Protein AF-A0A7C9CZN0-F1 (afdb_monomer_lite)

Radius of gyration: 27.14 Å; chains: 1; bounding box: 64×64×40 Å

InterPro domains:
  IPR001024 PLAT/LH2 domain [PS50095] (46-100)
  IPR010417 Embryo-specific ATS3 [PF06232] (41-99)
  IPR036392 PLAT/LH2 domain superfamily [SSF49723] (44-99)

Foldseek 3Di:
DVVVVVVVVVVVVVVVVVPPPPPPPDPDDDPPPCLVQDADPDDDDDDDKDKDFAALPDDQADPDFDKDWDDDPVRH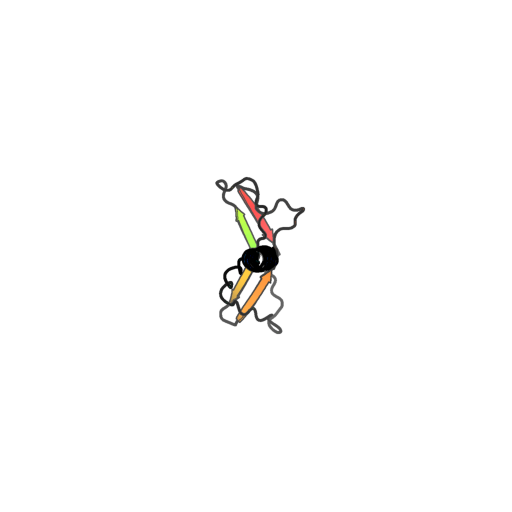IDIDRGPDDPPDRPRGRRDMDMDD

Sequence (100 aa):
MVKFVVFHLLFALVVLTFFQAHSLSSSEPLPLLSLRIKPNQTASSCSFRVRITTSCSSVAYTRDQISLSFGDAYGNQVYVPRLDDPSSRTFEACSTDTFD

Organism: Opuntia streptacantha (NCBI:txid393608)

Secondary s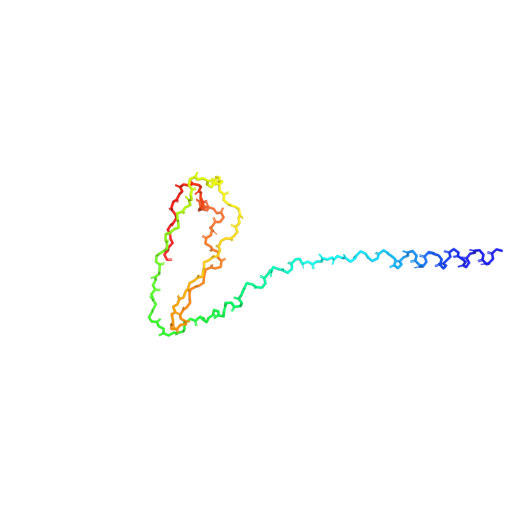tructure (DSSP, 8-state):
-HHHHHHHHHHHHHHHHHT-------------TT------SSS------EEEE--TTS-S---S---EEEE-TTS-EEEES----TTS-TT-TT-EEEE-

Structure (mmCIF, N/CA/C/O backbone):
data_AF-A0A7C9CZN0-F1
#
_entry.id   AF-A0A7C9CZN0-F1
#
loop_
_atom_site.group_PDB
_atom_site.id
_atom_site.type_symbol
_atom_site.label_atom_id
_atom_site.label_alt_id
_atom_site.label_comp_id
_atom_site.label_asym_id
_atom_site.label_entity_id
_atom_site.label_seq_id
_atom_site.pdbx_PDB_ins_code
_atom_site.Cartn_x
_atom_site.Cartn_y
_atom_site.Cartn_z
_atom_site.occupancy
_atom_site.B_iso_or_equiv
_atom_site.auth_seq_id
_atom_site.auth_comp_id
_atom_site.auth_asym_id
_atom_site.auth_atom_id
_atom_site.pdbx_PDB_model_num
ATOM 1 N N . MET A 1 1 ? 44.407 -53.947 22.665 1.00 62.16 1 MET A N 1
ATOM 2 C CA . MET A 1 1 ? 43.178 -53.832 21.847 1.00 62.16 1 MET A CA 1
ATOM 3 C C . MET A 1 1 ? 42.080 -53.006 22.515 1.00 62.16 1 MET A C 1
ATOM 5 O O . MET A 1 1 ? 41.661 -52.033 21.910 1.00 62.16 1 MET A O 1
ATOM 9 N N . VAL A 1 2 ? 41.675 -53.287 23.761 1.00 73.69 2 VAL A N 1
ATOM 10 C CA . VAL A 1 2 ? 40.562 -52.578 24.442 1.00 73.69 2 VAL A CA 1
ATOM 11 C C . VAL A 1 2 ? 40.727 -51.047 24.498 1.00 73.69 2 VAL A C 1
ATOM 13 O O . VAL A 1 2 ? 39.785 -50.321 24.214 1.00 73.69 2 VAL A O 1
ATOM 16 N N . LYS A 1 3 ? 41.936 -50.536 24.770 1.00 72.56 3 LYS A N 1
ATOM 17 C CA . LYS A 1 3 ? 42.197 -49.082 24.856 1.00 72.56 3 LYS A CA 1
ATOM 18 C C . LYS A 1 3 ? 41.979 -48.331 23.531 1.00 72.56 3 LYS A C 1
ATOM 20 O O . LYS A 1 3 ? 41.474 -47.217 23.549 1.00 72.56 3 LYS A O 1
ATOM 25 N N . PHE A 1 4 ? 42.308 -48.953 22.397 1.00 74.94 4 PHE A N 1
ATOM 26 C CA . PHE A 1 4 ? 42.087 -48.362 21.071 1.00 74.94 4 PHE A CA 1
ATOM 27 C C . PHE A 1 4 ? 40.599 -48.342 20.706 1.00 74.94 4 PHE A C 1
ATOM 29 O O . PHE A 1 4 ? 40.115 -47.353 20.170 1.00 74.94 4 PHE A O 1
ATOM 36 N N . VAL A 1 5 ? 39.853 -49.390 21.072 1.00 80.12 5 VAL A N 1
ATOM 37 C CA . VAL A 1 5 ? 38.396 -49.453 20.858 1.00 80.12 5 VAL A CA 1
ATOM 38 C C . VAL A 1 5 ? 37.676 -48.382 21.681 1.00 80.12 5 VAL A C 1
ATOM 40 O O . VAL A 1 5 ? 36.820 -47.678 21.154 1.00 80.12 5 VAL A O 1
ATOM 43 N N . VAL A 1 6 ? 38.072 -48.198 22.944 1.00 85.12 6 VAL A N 1
ATOM 44 C CA . VAL A 1 6 ? 37.518 -47.143 23.809 1.00 85.12 6 VAL A CA 1
ATOM 45 C C . VAL A 1 6 ? 37.821 -45.752 23.247 1.00 85.12 6 VAL A C 1
ATOM 47 O O . VAL A 1 6 ? 36.935 -44.904 23.217 1.00 85.12 6 VAL A O 1
ATOM 50 N N . PHE A 1 7 ? 39.035 -45.521 22.739 1.00 83.94 7 PHE A N 1
ATOM 51 C CA . PHE A 1 7 ? 39.397 -44.242 22.126 1.00 83.94 7 PHE A CA 1
ATOM 52 C C . PHE A 1 7 ? 38.554 -43.927 20.881 1.00 83.94 7 PHE A C 1
ATOM 54 O O . PHE A 1 7 ? 38.029 -42.822 20.762 1.00 83.94 7 PHE A O 1
ATOM 61 N N . HIS A 1 8 ? 38.355 -44.900 19.986 1.00 81.19 8 HIS A N 1
ATOM 62 C CA . HIS A 1 8 ? 37.518 -44.705 18.799 1.00 81.19 8 HIS A CA 1
ATOM 63 C C . HIS A 1 8 ? 36.037 -44.491 19.142 1.00 81.19 8 HIS A C 1
ATOM 65 O O . HIS A 1 8 ? 35.386 -43.667 18.500 1.00 81.19 8 HIS A O 1
ATOM 71 N N . LEU A 1 9 ? 35.517 -45.164 20.176 1.00 83.88 9 LEU A N 1
ATOM 72 C CA . LEU A 1 9 ? 34.151 -44.945 20.667 1.00 83.88 9 LEU A CA 1
ATOM 73 C C . LEU A 1 9 ? 33.964 -43.531 21.232 1.00 83.88 9 LEU A C 1
ATOM 75 O O . LEU A 1 9 ? 32.977 -42.870 20.913 1.00 83.88 9 LEU A O 1
ATOM 79 N N . LEU A 1 10 ? 34.923 -43.042 22.023 1.00 83.75 10 LEU A N 1
ATOM 80 C CA . LEU A 1 10 ? 34.882 -41.682 22.566 1.00 83.75 10 LEU A CA 1
ATOM 81 C C . LEU A 1 10 ? 34.998 -40.626 21.460 1.00 83.75 10 LEU A C 1
ATOM 83 O O . LEU A 1 10 ? 34.267 -39.639 21.478 1.00 83.75 10 LEU A O 1
ATOM 87 N N . PHE A 1 11 ? 35.860 -40.850 20.467 1.00 83.19 11 PHE A N 1
ATOM 88 C CA . PHE A 1 11 ? 36.006 -39.944 19.329 1.00 83.19 11 PHE A CA 1
ATOM 89 C C . PHE A 1 11 ? 34.725 -39.863 18.483 1.00 83.19 11 PHE A C 1
ATOM 91 O O . PHE A 1 11 ? 34.293 -38.769 18.125 1.00 83.19 11 PHE A O 1
ATOM 98 N N . ALA A 1 12 ? 34.065 -40.998 18.224 1.00 81.88 12 ALA A N 1
ATOM 99 C CA . ALA A 1 12 ? 32.793 -41.028 17.503 1.00 81.88 12 ALA A CA 1
ATOM 100 C C . ALA A 1 12 ? 31.671 -40.288 18.255 1.00 81.88 12 ALA A C 1
ATOM 102 O O . ALA A 1 12 ? 30.897 -39.559 17.634 1.00 81.88 12 ALA A O 1
ATOM 103 N N . LEU A 1 13 ? 31.613 -40.417 19.588 1.00 78.56 13 LEU A N 1
ATOM 104 C CA . LEU A 1 13 ? 30.642 -39.699 20.419 1.00 78.56 13 LEU A CA 1
ATOM 105 C C . LEU A 1 13 ? 30.829 -38.177 20.321 1.00 78.56 13 LEU A C 1
ATOM 107 O O . LEU A 1 13 ? 29.853 -37.446 20.180 1.00 78.56 13 LEU A O 1
ATOM 111 N N . VAL A 1 14 ? 32.078 -37.704 20.339 1.00 79.81 14 VAL A N 1
ATOM 112 C CA . VAL A 1 14 ? 32.399 -36.276 20.196 1.00 79.81 14 VAL A CA 1
ATOM 113 C C . VAL A 1 14 ? 31.971 -35.759 18.822 1.00 79.81 14 VAL A C 1
ATOM 115 O O . VAL A 1 14 ? 31.290 -34.739 18.740 1.00 79.81 14 VAL A O 1
ATOM 118 N N . VAL A 1 15 ? 32.283 -36.484 17.745 1.00 77.94 15 VAL A N 1
ATOM 119 C CA . VAL A 1 15 ? 31.905 -36.091 16.377 1.00 77.94 15 VAL A CA 1
ATOM 120 C C . VAL A 1 15 ? 30.382 -35.976 16.215 1.00 77.94 15 VAL A C 1
ATOM 122 O O . VAL A 1 15 ? 29.913 -35.030 15.587 1.00 77.94 15 VAL A O 1
ATOM 125 N N . LEU A 1 16 ? 29.597 -36.862 16.839 1.00 69.00 16 LEU A N 1
ATOM 126 C CA . LEU A 1 16 ? 28.128 -36.805 16.798 1.00 69.00 16 LEU A CA 1
ATOM 127 C C . LEU A 1 16 ? 27.542 -35.552 17.472 1.00 69.00 16 LEU A C 1
ATOM 129 O O . LEU A 1 16 ? 26.491 -35.081 17.046 1.00 69.00 16 LEU A O 1
ATOM 133 N N . THR A 1 17 ? 28.217 -34.971 18.471 1.00 67.88 17 THR A N 1
ATOM 134 C CA . THR A 1 17 ? 27.750 -33.723 19.111 1.00 67.88 17 THR A CA 1
ATOM 135 C C . THR A 1 17 ? 27.951 -32.477 18.243 1.00 67.88 17 THR A C 1
ATOM 137 O O . THR A 1 17 ? 27.215 -31.508 18.397 1.00 67.88 17 THR A O 1
ATOM 140 N N . PHE A 1 18 ? 28.882 -32.505 17.282 1.00 61.88 18 PHE A N 1
ATOM 141 C CA . PHE A 1 18 ? 29.130 -31.381 16.368 1.00 61.88 18 PHE A CA 1
ATOM 142 C C . PHE A 1 18 ? 28.158 -31.320 15.179 1.00 61.88 18 PHE A C 1
ATOM 144 O O . PHE A 1 18 ? 28.070 -30.287 14.520 1.00 61.88 18 PHE A O 1
ATOM 151 N N . PHE A 1 19 ? 27.385 -32.380 14.919 1.00 59.75 19 PHE A N 1
ATOM 152 C CA . PHE A 1 19 ? 26.367 -32.411 13.859 1.00 59.75 19 PHE A CA 1
ATOM 153 C C . PHE A 1 19 ? 25.004 -31.841 14.291 1.00 59.75 19 PHE A C 1
ATOM 155 O O . PHE A 1 19 ? 23.979 -32.152 13.683 1.00 59.75 19 PHE A O 1
ATOM 162 N N . GLN A 1 20 ? 24.952 -30.972 15.306 1.00 60.81 20 GLN A N 1
ATOM 163 C CA . GLN A 1 20 ? 23.783 -30.115 15.496 1.00 60.81 20 GLN A CA 1
ATOM 164 C C . GLN A 1 20 ? 23.791 -29.013 14.433 1.00 60.81 20 GLN A C 1
ATOM 166 O O . GLN A 1 20 ? 24.312 -27.917 14.624 1.00 60.81 20 GLN A O 1
ATOM 171 N N . ALA A 1 21 ? 23.180 -29.312 13.286 1.00 57.28 21 ALA A N 1
ATOM 172 C CA . ALA A 1 21 ? 22.717 -28.286 12.370 1.00 57.28 21 ALA A CA 1
ATOM 173 C C . ALA A 1 21 ? 21.627 -27.484 13.092 1.00 57.28 21 ALA A C 1
ATOM 175 O O . ALA A 1 21 ? 20.457 -27.869 13.101 1.00 57.28 21 ALA A O 1
ATOM 176 N N . HIS A 1 22 ? 22.010 -26.381 13.736 1.00 56.09 22 HIS A N 1
ATOM 177 C CA . HIS A 1 22 ? 21.050 -25.372 14.153 1.00 56.09 22 HIS A CA 1
ATOM 178 C C . HIS A 1 22 ? 20.372 -24.857 12.887 1.00 56.09 22 HIS A C 1
ATOM 180 O O . HIS A 1 22 ? 20.926 -24.051 12.142 1.00 56.09 22 HIS A O 1
ATOM 186 N N . SER A 1 23 ? 19.172 -25.358 12.614 1.00 50.03 23 SER A N 1
ATOM 187 C CA . SER A 1 23 ? 18.278 -24.713 11.672 1.00 50.03 23 SER A CA 1
ATOM 188 C C . SER A 1 23 ? 17.941 -23.371 12.315 1.00 50.03 23 SER A C 1
ATOM 190 O O . SER A 1 23 ? 17.147 -23.328 13.255 1.00 50.03 23 SER A O 1
ATOM 192 N N . LEU A 1 24 ? 18.560 -22.278 11.854 1.00 46.62 24 LEU A N 1
ATOM 193 C CA . LEU A 1 24 ? 18.008 -20.939 12.055 1.00 46.62 24 LEU A CA 1
ATOM 194 C C . LEU A 1 24 ? 16.698 -20.888 11.261 1.00 46.62 24 LEU A C 1
ATOM 196 O O . LEU A 1 24 ? 16.627 -20.372 10.150 1.00 46.62 24 LEU A O 1
ATOM 200 N N . SER A 1 25 ? 15.673 -21.539 11.806 1.00 53.47 25 SER A N 1
ATOM 201 C CA . SER A 1 25 ? 14.310 -21.376 11.352 1.00 53.47 25 SER A CA 1
ATOM 202 C C . SER A 1 25 ? 13.861 -19.993 11.769 1.00 53.47 25 SER A C 1
ATOM 204 O O . SER A 1 25 ? 13.977 -19.614 12.931 1.00 53.47 25 SER A O 1
ATOM 206 N N . SER A 1 26 ? 13.277 -19.307 10.796 1.00 47.78 26 SER A N 1
ATOM 207 C CA . SER A 1 26 ? 12.567 -18.051 10.941 1.00 47.78 26 SER A CA 1
ATOM 208 C C . SER A 1 26 ? 13.480 -16.835 11.062 1.00 47.78 26 SER A C 1
ATOM 210 O O . SER A 1 26 ? 13.820 -16.366 12.143 1.00 47.78 26 SER A O 1
ATOM 212 N N . SER A 1 27 ? 13.775 -16.244 9.904 1.00 50.22 27 SER A N 1
ATOM 213 C CA . SER A 1 27 ? 13.727 -14.792 9.780 1.00 50.22 27 SER A CA 1
ATOM 214 C C . SER A 1 27 ? 12.421 -14.314 10.421 1.00 50.22 27 SER A C 1
ATOM 216 O O . SER A 1 27 ? 11.354 -14.448 9.824 1.00 50.22 27 SER A O 1
ATOM 218 N N . GLU A 1 28 ? 12.482 -13.854 11.667 1.00 53.69 28 GLU A N 1
ATOM 219 C CA . GLU A 1 28 ? 11.404 -13.090 12.278 1.00 53.69 28 GLU A CA 1
ATOM 220 C C . GLU A 1 28 ? 11.171 -11.881 11.360 1.00 53.69 28 GLU A C 1
ATOM 222 O O . GLU A 1 28 ? 12.096 -11.081 11.172 1.00 53.69 28 GLU A O 1
ATOM 227 N N . PRO A 1 29 ? 10.015 -11.776 10.678 1.00 54.97 29 PRO A N 1
ATOM 228 C CA . PRO A 1 29 ? 9.715 -10.567 9.938 1.00 54.97 29 PRO A CA 1
ATOM 229 C C . PRO A 1 29 ? 9.713 -9.438 10.963 1.00 54.97 29 PRO A C 1
ATOM 231 O O . PRO A 1 29 ? 9.024 -9.539 11.979 1.00 54.97 29 PRO A O 1
ATOM 234 N N . LEU A 1 30 ? 10.536 -8.415 10.709 1.00 54.56 30 LEU A N 1
ATOM 235 C CA . LEU A 1 30 ? 10.640 -7.186 11.494 1.00 54.56 30 LEU A CA 1
ATOM 236 C C . LEU A 1 30 ? 9.260 -6.857 12.089 1.00 54.56 30 LEU A C 1
ATOM 238 O O . LEU A 1 30 ? 8.325 -6.718 11.294 1.00 54.56 30 LEU A O 1
ATOM 242 N N . PRO A 1 31 ? 9.089 -6.790 13.426 1.00 49.69 31 PRO A N 1
ATOM 243 C CA . PRO A 1 31 ? 7.784 -6.568 14.024 1.00 49.69 31 PRO A CA 1
ATOM 244 C C . PRO A 1 31 ? 7.282 -5.230 13.506 1.00 49.69 31 PRO A C 1
ATOM 246 O O . PRO A 1 31 ? 7.778 -4.168 13.884 1.00 49.69 31 PRO A O 1
ATOM 249 N N . LEU A 1 32 ? 6.354 -5.321 12.556 1.00 50.25 32 LEU A N 1
ATOM 250 C CA . LEU A 1 32 ? 5.697 -4.217 11.887 1.00 50.25 32 LEU A CA 1
ATOM 251 C C . LEU A 1 32 ? 5.111 -3.374 13.014 1.00 50.25 32 LEU A C 1
ATOM 253 O O . LEU A 1 32 ? 4.166 -3.811 13.669 1.00 50.25 32 LEU A O 1
ATOM 257 N N . LEU A 1 33 ? 5.806 -2.272 13.315 1.00 49.72 33 LEU A N 1
ATOM 258 C CA . LEU A 1 33 ? 5.610 -1.338 14.420 1.00 49.72 33 LEU A CA 1
ATOM 259 C C . LEU A 1 33 ? 4.202 -1.479 14.992 1.00 49.72 33 LEU A C 1
ATOM 261 O O . LEU A 1 33 ? 3.285 -0.999 14.342 1.00 49.72 33 LEU A O 1
ATOM 265 N N . SER A 1 34 ? 4.037 -2.212 16.103 1.00 53.12 34 SER A N 1
ATOM 266 C CA . SER A 1 34 ? 2.766 -2.783 16.584 1.00 53.12 34 SER A CA 1
ATOM 267 C C . SER A 1 34 ? 1.549 -1.899 16.283 1.00 53.12 34 SER A C 1
ATOM 269 O O . SER A 1 34 ? 1.134 -1.090 17.121 1.00 53.12 34 SER A O 1
ATOM 271 N N . LEU A 1 35 ? 0.995 -2.024 15.075 1.00 55.69 35 LEU A N 1
ATOM 272 C CA . LEU A 1 35 ? -0.127 -1.215 14.640 1.00 55.69 35 LEU A CA 1
ATOM 273 C C . LEU A 1 35 ? -1.306 -1.844 15.354 1.00 55.69 35 LEU A C 1
ATOM 275 O O . LEU A 1 35 ? -1.783 -2.916 14.985 1.00 55.69 35 LEU A O 1
ATOM 279 N N . ARG A 1 36 ? -1.682 -1.260 16.492 1.00 59.19 36 A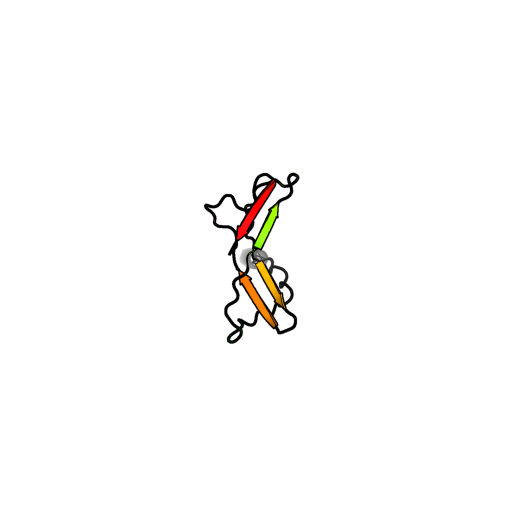RG A N 1
ATOM 280 C CA . ARG A 1 36 ? -2.735 -1.800 17.344 1.00 59.19 36 ARG A CA 1
ATOM 281 C C . ARG A 1 36 ? -4.070 -1.490 16.672 1.00 59.19 36 ARG A C 1
ATOM 283 O O . ARG A 1 36 ? -4.748 -0.532 17.044 1.00 59.19 36 ARG A O 1
ATOM 290 N N . ILE A 1 37 ? -4.403 -2.298 15.666 1.00 56.62 37 ILE A N 1
ATOM 291 C CA . ILE A 1 37 ? -5.647 -2.236 14.903 1.00 56.62 37 ILE A CA 1
ATOM 292 C C . ILE A 1 37 ? -6.788 -2.534 15.861 1.00 56.62 37 ILE A C 1
ATOM 294 O O . ILE A 1 37 ? -7.002 -3.670 16.277 1.00 56.62 37 ILE A O 1
ATOM 298 N N . LYS A 1 38 ? -7.489 -1.479 16.273 1.00 61.25 38 LYS A N 1
ATOM 299 C CA . LYS A 1 38 ? -8.748 -1.603 16.994 1.00 61.25 38 LYS A CA 1
ATOM 300 C C . LYS A 1 38 ? -9.834 -1.712 15.927 1.00 61.25 38 LYS A C 1
ATOM 302 O O . LYS A 1 38 ? -10.061 -0.718 15.239 1.00 61.25 38 LYS A O 1
ATOM 307 N N . PRO A 1 39 ? -10.487 -2.874 15.751 1.00 58.12 39 PRO A N 1
ATOM 308 C CA . PRO A 1 39 ? -11.664 -2.937 14.899 1.00 58.12 39 PRO A CA 1
ATOM 309 C C . PRO A 1 39 ? -12.698 -1.981 15.494 1.00 58.12 39 PRO A C 1
ATOM 311 O O . PRO A 1 39 ? -13.097 -2.121 16.653 1.00 58.12 39 PRO A O 1
ATOM 314 N N . ASN A 1 40 ? -13.047 -0.944 14.739 1.00 56.78 40 ASN A N 1
ATOM 315 C CA . ASN A 1 40 ? -14.012 0.044 15.184 1.00 56.78 40 ASN A CA 1
ATOM 316 C C . ASN A 1 40 ? -15.385 -0.631 15.307 1.00 56.78 40 ASN A C 1
ATOM 318 O O . ASN A 1 40 ? -15.900 -1.158 14.325 1.00 56.78 40 ASN A O 1
ATOM 322 N N . GLN A 1 41 ? -15.954 -0.645 16.512 1.00 54.31 41 GLN A N 1
ATOM 323 C CA . GLN A 1 41 ? -17.229 -1.309 16.797 1.00 54.31 41 GLN A CA 1
ATOM 324 C C . GLN A 1 41 ? -18.441 -0.364 16.722 1.00 54.31 41 GLN A C 1
ATOM 326 O O . GLN A 1 41 ? -19.554 -0.836 16.928 1.00 54.31 41 GLN A O 1
ATOM 331 N N . THR A 1 42 ? -18.283 0.941 16.441 1.00 53.97 42 THR A N 1
ATOM 332 C CA . THR A 1 42 ? -19.398 1.880 16.712 1.00 53.97 42 THR A CA 1
ATOM 333 C C . THR A 1 42 ? -19.535 3.149 15.861 1.00 53.97 42 THR A C 1
ATOM 335 O O . THR A 1 42 ? -20.536 3.840 16.035 1.00 53.97 42 THR A O 1
ATOM 338 N N . ALA A 1 43 ? -18.630 3.492 14.938 1.00 55.06 43 ALA A N 1
ATOM 339 C CA . ALA A 1 43 ? -18.902 4.600 14.008 1.00 55.06 43 ALA A CA 1
ATOM 340 C C . ALA A 1 43 ? -19.597 4.066 12.747 1.00 55.06 43 ALA A C 1
ATOM 342 O O . ALA A 1 43 ? -19.244 2.993 12.267 1.00 55.06 43 ALA A O 1
ATOM 343 N N . SER A 1 44 ? -20.587 4.802 12.237 1.00 59.31 44 SER A N 1
ATOM 344 C CA . SER A 1 44 ? -21.251 4.598 10.940 1.00 59.31 44 SER A CA 1
ATOM 345 C C . SER A 1 44 ? -20.359 3.894 9.908 1.00 59.31 44 SER A C 1
ATOM 347 O O . SER A 1 44 ? -19.220 4.313 9.707 1.00 59.31 44 SER A O 1
ATOM 349 N N . SER A 1 45 ? -20.872 2.854 9.245 1.00 68.19 45 SER A N 1
ATOM 350 C CA . SER A 1 45 ? -20.141 2.076 8.238 1.00 68.19 45 SER A CA 1
ATOM 351 C C . SER A 1 45 ? -19.814 2.932 7.008 1.00 68.19 45 SER A C 1
ATOM 353 O O . SER A 1 45 ? -20.556 2.943 6.026 1.00 68.19 45 SER A O 1
ATOM 355 N N . CYS A 1 46 ? -18.727 3.691 7.067 1.00 76.19 46 CYS A N 1
ATOM 356 C CA . CYS A 1 46 ? -18.186 4.390 5.913 1.00 76.19 46 CYS A CA 1
ATOM 357 C C . CYS A 1 46 ? -17.428 3.380 5.047 1.00 76.19 46 CYS A C 1
ATOM 359 O O . CYS A 1 46 ? -16.550 2.678 5.550 1.00 76.19 46 CYS A O 1
ATOM 361 N N . SER A 1 47 ? -17.759 3.309 3.758 1.00 81.12 47 SER A N 1
ATOM 362 C CA . SER A 1 47 ? -16.929 2.628 2.764 1.00 81.12 47 SER A CA 1
ATOM 363 C C . SER A 1 47 ? -15.842 3.573 2.255 1.00 81.12 47 SER A C 1
ATOM 365 O O . SER A 1 47 ? -16.018 4.796 2.236 1.00 81.12 47 SER A O 1
ATOM 367 N N . PHE A 1 48 ? -14.705 3.011 1.853 1.00 86.69 48 PHE A N 1
ATOM 368 C CA . PHE A 1 48 ? -13.563 3.774 1.365 1.00 86.69 48 PHE A CA 1
ATOM 369 C C . PHE A 1 48 ? -13.198 3.304 -0.029 1.00 86.69 48 PHE A C 1
ATOM 371 O O . PHE A 1 48 ? -12.821 2.156 -0.214 1.00 86.69 48 PHE A O 1
ATOM 378 N N . ARG A 1 49 ? -13.203 4.231 -0.988 1.00 92.12 49 ARG A N 1
ATOM 379 C CA . ARG A 1 49 ? -12.655 3.964 -2.313 1.00 92.12 49 ARG A CA 1
ATOM 380 C C . ARG A 1 49 ? -11.173 4.310 -2.359 1.00 92.12 49 ARG A C 1
ATOM 382 O O . ARG A 1 49 ? -10.799 5.463 -2.143 1.00 92.12 49 ARG A O 1
ATOM 389 N N . VAL A 1 50 ? -10.340 3.338 -2.704 1.00 93.06 50 VAL A N 1
ATOM 390 C CA . VAL A 1 50 ? -8.881 3.479 -2.772 1.00 93.06 50 VAL A CA 1
ATOM 391 C C . VAL A 1 50 ? -8.433 3.329 -4.219 1.00 93.06 50 VAL A C 1
ATOM 393 O O . VAL A 1 50 ? -8.783 2.352 -4.872 1.00 93.06 50 VAL A O 1
ATOM 396 N N . ARG A 1 51 ? -7.653 4.290 -4.728 1.00 96.00 51 ARG A N 1
ATOM 397 C CA . ARG A 1 51 ? -7.008 4.217 -6.049 1.00 96.00 51 ARG A CA 1
ATOM 398 C C . ARG A 1 51 ? -5.501 4.121 -5.875 1.00 96.00 51 ARG A C 1
ATOM 400 O O . ARG A 1 51 ? -4.905 5.010 -5.270 1.00 96.00 51 ARG A O 1
ATOM 407 N N . ILE A 1 52 ? -4.901 3.074 -6.426 1.00 95.00 52 ILE A N 1
ATOM 408 C CA . ILE A 1 52 ? -3.458 2.830 -6.382 1.00 95.00 52 ILE A CA 1
ATOM 409 C C . ILE A 1 52 ? -2.927 2.927 -7.809 1.00 95.00 52 ILE A C 1
ATOM 411 O O . ILE A 1 52 ? -3.368 2.182 -8.677 1.00 95.00 52 ILE A O 1
ATOM 415 N N . THR A 1 53 ? -2.002 3.855 -8.058 1.00 97.25 53 THR A N 1
ATOM 416 C CA . THR A 1 53 ? -1.334 4.003 -9.359 1.00 97.25 53 THR A CA 1
ATOM 417 C C . THR A 1 53 ? 0.076 3.443 -9.275 1.00 97.25 53 THR A C 1
ATOM 419 O O . THR A 1 53 ? 0.896 3.923 -8.490 1.00 97.25 53 THR A O 1
ATOM 422 N N . THR A 1 54 ? 0.37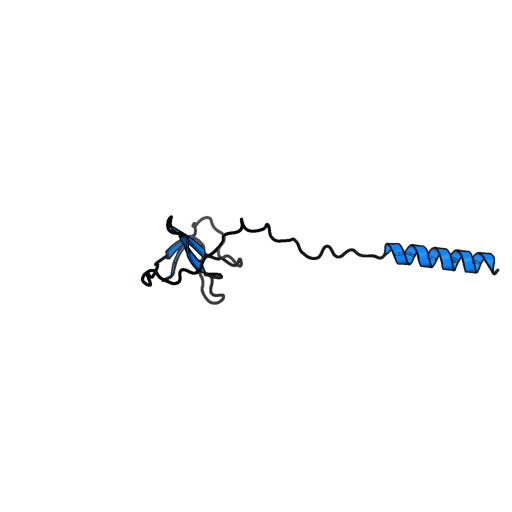1 2.460 -10.117 1.00 96.50 54 THR A N 1
ATOM 423 C CA . THR A 1 54 ? 1.705 1.867 -10.225 1.00 96.50 54 THR A CA 1
ATOM 424 C C . THR A 1 54 ? 2.518 2.634 -11.265 1.00 96.50 54 THR A C 1
ATOM 426 O O . THR A 1 54 ? 2.045 2.895 -12.370 1.00 96.50 54 THR A O 1
ATOM 429 N N . SER A 1 55 ? 3.761 2.999 -10.935 1.00 97.44 55 SER A N 1
ATOM 430 C CA . SER A 1 55 ? 4.647 3.714 -11.865 1.00 97.44 55 SER A CA 1
ATOM 431 C C . SER A 1 55 ? 4.862 2.942 -13.174 1.00 97.44 55 SER A C 1
ATOM 433 O O . SER A 1 55 ? 4.963 1.715 -13.182 1.00 97.44 55 SER A O 1
ATOM 435 N N . CYS A 1 56 ? 5.028 3.662 -14.285 1.00 97.06 56 CYS A N 1
ATOM 436 C CA . CYS A 1 56 ? 5.418 3.077 -15.572 1.00 97.06 56 CYS A CA 1
ATOM 437 C C . CYS A 1 56 ? 6.890 2.614 -15.591 1.00 97.06 56 CYS A C 1
ATOM 439 O O . CYS A 1 56 ? 7.294 1.895 -16.497 1.00 97.06 56 CYS A O 1
ATOM 441 N N . SER A 1 57 ? 7.689 3.010 -14.591 1.00 97.50 57 SER A N 1
ATOM 442 C CA . SER A 1 57 ? 9.059 2.519 -14.385 1.00 97.50 57 SER A CA 1
ATOM 443 C C . SER A 1 57 ? 9.133 1.227 -13.562 1.00 97.50 57 SER A C 1
ATOM 445 O O . SER A 1 57 ? 10.232 0.730 -13.319 1.00 97.50 57 SER A O 1
ATOM 447 N N . SER A 1 58 ? 8.000 0.724 -13.065 1.00 95.69 58 SER A N 1
ATOM 448 C CA . SER A 1 58 ? 7.940 -0.529 -12.311 1.00 95.69 58 SER A CA 1
ATOM 449 C C . SER A 1 58 ? 8.156 -1.742 -13.219 1.00 95.69 58 SER A C 1
ATOM 451 O O . SER A 1 58 ? 8.003 -1.674 -14.439 1.00 95.69 58 SER A O 1
ATOM 453 N N . VAL A 1 59 ? 8.485 -2.882 -12.610 1.00 94.31 59 VAL A N 1
ATOM 454 C CA . VAL A 1 59 ? 8.446 -4.182 -13.297 1.00 94.31 59 VAL A CA 1
ATOM 455 C C . VAL A 1 59 ? 7.019 -4.520 -13.741 1.00 94.31 59 VAL A C 1
ATOM 457 O O . VAL A 1 59 ? 6.061 -3.995 -13.183 1.00 94.31 59 VAL A O 1
ATOM 460 N N . ALA A 1 60 ? 6.877 -5.420 -14.720 1.00 92.69 60 ALA A N 1
ATOM 461 C CA . ALA A 1 60 ? 5.596 -5.708 -15.374 1.00 92.69 60 ALA A CA 1
ATOM 462 C C . ALA A 1 60 ? 4.452 -6.071 -14.407 1.00 92.69 60 ALA A C 1
ATOM 464 O O . ALA A 1 60 ? 3.331 -5.617 -14.610 1.00 92.69 60 ALA A O 1
ATOM 465 N N . TYR A 1 61 ? 4.736 -6.869 -13.376 1.00 89.88 61 TYR A N 1
ATOM 466 C CA . TYR A 1 61 ? 3.794 -7.235 -12.318 1.00 89.88 61 TYR A CA 1
ATOM 467 C C . TYR A 1 61 ? 4.559 -7.605 -11.044 1.00 89.88 61 TYR A C 1
ATOM 469 O O . TYR A 1 61 ? 5.733 -7.987 -11.104 1.00 89.88 61 TYR A O 1
ATOM 477 N N . THR A 1 62 ? 3.884 -7.527 -9.899 1.00 88.06 62 THR A N 1
ATOM 478 C CA . THR A 1 62 ? 4.404 -8.019 -8.619 1.00 88.06 62 THR A CA 1
ATOM 479 C C . THR A 1 62 ? 3.840 -9.399 -8.282 1.00 88.06 62 THR A C 1
ATOM 481 O O . THR A 1 62 ? 2.742 -9.757 -8.703 1.00 88.06 62 THR A O 1
ATOM 484 N N . ARG A 1 63 ? 4.607 -10.192 -7.529 1.00 88.19 63 ARG A N 1
ATOM 485 C CA . ARG A 1 63 ? 4.146 -11.444 -6.897 1.00 88.19 63 ARG A CA 1
ATOM 486 C C . ARG A 1 63 ? 4.045 -11.314 -5.378 1.00 88.19 63 ARG A C 1
ATOM 488 O O . ARG A 1 63 ? 3.703 -12.285 -4.704 1.00 88.19 63 ARG A O 1
ATOM 495 N N . ASP A 1 64 ? 4.401 -10.146 -4.859 1.00 88.12 64 ASP A N 1
ATOM 496 C CA . ASP A 1 64 ? 4.378 -9.861 -3.436 1.00 88.12 64 ASP A CA 1
ATOM 497 C C . ASP A 1 64 ? 2.933 -9.677 -2.972 1.00 88.12 64 ASP A C 1
ATOM 499 O O . ASP A 1 64 ? 2.074 -9.234 -3.734 1.00 88.12 64 ASP A O 1
ATOM 503 N N . GLN A 1 65 ? 2.674 -9.998 -1.706 1.00 89.31 65 GLN A N 1
ATOM 504 C CA . GLN A 1 65 ? 1.372 -9.755 -1.090 1.00 89.31 65 GLN A CA 1
ATOM 505 C C . GLN A 1 65 ? 1.312 -8.317 -0.589 1.00 89.31 65 GLN A C 1
ATOM 507 O O . GLN A 1 65 ? 2.175 -7.891 0.184 1.00 89.31 65 GLN A O 1
ATOM 512 N N . ILE A 1 66 ? 0.284 -7.581 -1.005 1.00 90.06 66 ILE A N 1
ATOM 513 C CA . ILE A 1 66 ? 0.125 -6.173 -0.642 1.00 90.06 66 ILE A CA 1
ATOM 514 C C . ILE A 1 66 ? -1.065 -6.035 0.306 1.00 90.06 66 ILE A C 1
ATOM 516 O O . ILE A 1 66 ? -2.212 -6.277 -0.067 1.00 90.06 66 ILE A O 1
ATOM 520 N N . SER A 1 67 ? -0.791 -5.620 1.543 1.00 91.69 67 SER A N 1
ATOM 521 C CA . SER A 1 67 ? -1.809 -5.271 2.540 1.00 91.69 67 SER A CA 1
ATOM 522 C C . SER A 1 67 ? -2.017 -3.757 2.611 1.00 91.69 67 SER A C 1
ATOM 524 O O . SER A 1 67 ? -1.061 -3.000 2.439 1.00 91.69 67 SER A O 1
ATOM 526 N N . LEU A 1 68 ? -3.224 -3.308 2.956 1.00 90.81 68 LEU A N 1
ATOM 527 C CA . LEU A 1 68 ? -3.533 -1.894 3.183 1.00 90.81 68 LEU A CA 1
ATOM 528 C C . LEU A 1 68 ? -3.989 -1.655 4.614 1.00 90.81 68 LEU A C 1
ATOM 530 O O . LEU A 1 68 ? -4.866 -2.349 5.120 1.00 90.81 68 LEU A O 1
ATOM 534 N N . SER A 1 69 ? -3.428 -0.626 5.241 1.00 89.94 69 SER A N 1
ATOM 535 C CA . SER A 1 69 ? -3.867 -0.142 6.545 1.00 89.94 69 SER A CA 1
ATOM 536 C C . SER A 1 69 ? -3.902 1.380 6.571 1.00 89.94 69 SER A C 1
ATOM 538 O O . SER A 1 69 ? -2.905 2.017 6.230 1.00 89.94 69 SER A O 1
ATOM 540 N N . PHE A 1 70 ? -5.006 1.963 7.023 1.00 88.50 70 PHE A N 1
ATOM 541 C CA . PHE A 1 70 ? -5.104 3.397 7.299 1.00 88.50 70 PHE A CA 1
ATOM 542 C C . PHE A 1 70 ? -6.052 3.649 8.470 1.00 88.50 70 PHE A C 1
ATOM 544 O O . PHE A 1 70 ? -6.848 2.788 8.839 1.00 88.50 70 PHE A O 1
ATOM 551 N N . GLY A 1 71 ? -5.956 4.826 9.079 1.00 85.50 71 GLY A N 1
ATOM 552 C CA . GLY A 1 71 ? -6.791 5.202 10.210 1.00 85.50 71 GLY A CA 1
ATOM 553 C C . GLY A 1 71 ? -6.820 6.705 10.442 1.00 85.50 71 GLY A C 1
ATOM 554 O O . GLY A 1 71 ? -6.185 7.460 9.707 1.00 85.50 71 GLY A O 1
ATOM 555 N N . ASP A 1 72 ? -7.561 7.132 11.460 1.00 82.06 72 ASP A N 1
ATOM 556 C CA . ASP A 1 72 ? -7.731 8.542 11.814 1.00 82.06 72 ASP A CA 1
ATOM 557 C C . ASP A 1 72 ? -7.324 8.861 13.265 1.00 82.06 72 ASP A C 1
ATOM 559 O O . ASP A 1 72 ? -6.983 7.984 14.064 1.00 82.06 72 ASP A O 1
ATOM 563 N N . ALA A 1 73 ? -7.364 10.151 13.613 1.00 85.88 73 ALA A N 1
ATOM 564 C CA . ALA A 1 73 ? -7.013 10.650 14.944 1.00 85.88 73 ALA A CA 1
ATOM 565 C C . ALA A 1 73 ? -7.953 10.157 16.064 1.00 85.88 73 ALA A C 1
ATOM 567 O O . ALA A 1 73 ? -7.617 10.282 17.241 1.00 85.88 73 ALA A O 1
ATOM 568 N N . TYR A 1 74 ? -9.111 9.588 15.715 1.00 83.00 74 TYR A N 1
ATOM 569 C CA . TYR A 1 74 ? -10.090 9.048 16.659 1.00 83.00 74 TYR A CA 1
ATOM 570 C C . TYR A 1 74 ? -9.864 7.558 16.947 1.00 83.00 74 TYR A C 1
ATOM 572 O O . TYR A 1 74 ? -10.562 6.969 17.774 1.00 83.00 74 TYR A O 1
ATOM 580 N N . GLY A 1 75 ? -8.860 6.947 16.312 1.00 78.88 75 GLY A N 1
ATOM 581 C CA . GLY A 1 75 ? -8.518 5.541 16.493 1.00 78.88 75 GLY A CA 1
ATOM 582 C C . GLY A 1 75 ? -9.328 4.591 15.615 1.00 78.88 75 GLY A C 1
ATOM 583 O O . GLY A 1 75 ? -9.244 3.377 15.830 1.00 78.88 75 GLY A O 1
ATOM 584 N N . ASN A 1 76 ? -10.069 5.111 14.630 1.00 80.12 76 ASN A N 1
ATOM 585 C CA . ASN A 1 76 ? -10.709 4.290 13.610 1.00 80.12 76 ASN A CA 1
ATOM 586 C C . ASN A 1 76 ? -9.634 3.751 12.672 1.00 80.12 76 ASN A C 1
ATOM 588 O O . ASN A 1 76 ? -8.724 4.484 12.286 1.00 80.12 76 ASN A O 1
ATOM 592 N N . GLN A 1 77 ? -9.717 2.470 12.325 1.00 81.56 77 GLN A N 1
ATOM 593 C CA . GLN A 1 77 ? -8.712 1.798 11.511 1.00 81.56 77 GLN A CA 1
ATOM 594 C C . GLN A 1 77 ? -9.387 0.879 10.499 1.00 81.56 77 GLN A C 1
ATOM 596 O O . GLN A 1 77 ? -10.344 0.177 10.823 1.00 81.56 77 GLN A O 1
ATOM 601 N N . VAL A 1 78 ? -8.854 0.882 9.285 1.00 84.88 78 VAL A N 1
ATOM 602 C CA . VAL A 1 78 ? -9.181 -0.042 8.205 1.00 84.88 78 VAL A CA 1
ATOM 603 C C . VAL A 1 78 ? -7.949 -0.889 7.956 1.00 84.88 78 VAL A C 1
ATOM 605 O O . VAL A 1 78 ? -6.839 -0.363 7.867 1.00 84.88 78 VAL A O 1
ATOM 608 N N . TYR A 1 79 ? -8.149 -2.199 7.855 1.00 88.25 79 TYR A N 1
ATOM 609 C CA . TYR A 1 79 ? -7.100 -3.143 7.509 1.00 88.25 79 TYR A CA 1
ATOM 610 C C . TYR A 1 79 ? -7.620 -4.153 6.493 1.00 88.25 79 TYR A C 1
ATOM 612 O O . TYR A 1 79 ? -8.624 -4.823 6.734 1.00 88.25 79 TYR A O 1
ATOM 620 N N . VAL A 1 80 ? -6.913 -4.261 5.373 1.00 89.00 80 VAL A N 1
ATOM 621 C CA . VAL A 1 80 ? -7.140 -5.248 4.323 1.00 89.00 80 VAL A CA 1
ATOM 622 C C . VAL A 1 80 ? -5.881 -6.114 4.249 1.00 89.00 80 VAL A C 1
ATOM 624 O O . VAL A 1 80 ? -4.834 -5.615 3.827 1.00 89.00 80 VAL A O 1
ATOM 627 N N . PRO A 1 81 ? -5.944 -7.388 4.677 1.00 88.06 81 PRO A N 1
ATOM 628 C CA . PRO A 1 81 ? -4.761 -8.241 4.771 1.00 88.06 81 PRO A CA 1
ATOM 629 C C . PRO A 1 81 ? -4.150 -8.560 3.408 1.00 88.06 81 PRO A C 1
ATOM 631 O O . PRO A 1 81 ? -2.949 -8.795 3.326 1.00 88.06 81 PRO A O 1
ATOM 634 N N . ARG A 1 82 ? -4.963 -8.551 2.347 1.00 89.31 82 ARG A N 1
ATOM 635 C CA . ARG A 1 82 ? -4.519 -8.810 0.983 1.00 89.31 82 ARG A CA 1
ATOM 636 C C . ARG A 1 82 ? -5.421 -8.088 -0.015 1.00 89.31 82 ARG A C 1
ATOM 638 O O . ARG A 1 82 ? -6.621 -8.347 -0.042 1.00 89.31 82 ARG A O 1
ATOM 645 N N . LEU A 1 83 ? -4.844 -7.158 -0.770 1.00 89.00 83 LEU A N 1
ATOM 646 C CA . LEU A 1 83 ? -5.507 -6.420 -1.850 1.00 89.00 83 LEU A CA 1
ATOM 647 C C . LEU A 1 83 ? -5.387 -7.133 -3.196 1.00 89.00 83 LEU A C 1
ATOM 649 O O . LEU A 1 83 ? -6.282 -7.021 -4.028 1.00 89.00 83 LEU A O 1
ATOM 653 N N . ASP A 1 84 ? -4.271 -7.824 -3.423 1.00 79.62 84 ASP A N 1
ATOM 654 C CA . ASP A 1 84 ? -4.059 -8.595 -4.639 1.00 79.62 84 ASP A CA 1
ATOM 655 C C . ASP A 1 84 ? -4.970 -9.831 -4.644 1.00 79.62 84 ASP A C 1
ATOM 657 O O . ASP A 1 84 ? -4.963 -10.633 -3.706 1.00 79.62 84 ASP A O 1
ATOM 661 N N . ASP A 1 85 ? -5.740 -10.002 -5.718 1.00 73.62 85 ASP A N 1
ATOM 662 C CA . ASP A 1 85 ? -6.354 -11.289 -6.035 1.00 73.62 85 ASP A CA 1
ATOM 663 C C . ASP A 1 85 ? -5.376 -12.042 -6.954 1.00 73.62 85 ASP A C 1
ATOM 665 O O . ASP A 1 85 ? -4.942 -11.486 -7.960 1.00 73.62 85 ASP A O 1
ATOM 669 N N . PRO A 1 86 ? -4.986 -13.295 -6.658 1.00 64.12 86 PRO A N 1
ATOM 670 C CA . PRO A 1 86 ? -4.071 -14.052 -7.514 1.00 64.12 86 PRO A CA 1
ATOM 671 C C . PRO A 1 86 ? -4.550 -14.222 -8.966 1.00 64.12 86 PRO A C 1
ATOM 673 O O . PRO A 1 86 ? -3.726 -14.521 -9.832 1.00 64.12 86 PRO A O 1
ATOM 676 N N . SER A 1 87 ? -5.847 -14.048 -9.251 1.00 71.38 87 SER A N 1
ATOM 677 C CA . SER A 1 87 ? -6.368 -13.991 -10.625 1.00 71.38 87 SER A CA 1
ATOM 678 C C . SER A 1 87 ? -6.468 -12.589 -11.225 1.00 71.38 87 SER A C 1
ATOM 680 O O . SER A 1 87 ? -6.652 -12.467 -12.441 1.00 71.38 87 SER A O 1
ATOM 682 N N . SER A 1 88 ? -6.342 -11.532 -10.427 1.00 70.81 88 SER A N 1
ATOM 683 C CA . SER A 1 88 ? -6.437 -10.164 -10.906 1.00 70.81 88 SER A CA 1
ATOM 684 C C . SER A 1 88 ? -5.055 -9.655 -11.305 1.00 70.81 88 SER A C 1
ATOM 686 O O . SER A 1 88 ? -4.044 -9.843 -10.632 1.00 70.81 88 SER A O 1
ATOM 688 N N . ARG A 1 89 ? -4.987 -8.990 -12.455 1.00 83.44 89 ARG A N 1
ATOM 689 C CA . ARG A 1 89 ? -3.788 -8.288 -12.930 1.00 83.44 89 ARG A CA 1
ATOM 690 C C . ARG A 1 89 ? -3.579 -6.972 -12.163 1.00 83.44 89 ARG A C 1
ATOM 692 O O . ARG A 1 89 ? -3.331 -5.932 -12.762 1.00 83.44 89 ARG A O 1
ATOM 699 N N . THR A 1 90 ? -3.758 -6.999 -10.843 1.00 90.94 90 THR A N 1
ATOM 700 C CA . THR A 1 90 ? -3.560 -5.832 -9.981 1.00 90.94 90 THR A CA 1
ATOM 701 C C . THR A 1 90 ? -2.082 -5.505 -9.864 1.00 90.94 90 THR A C 1
ATOM 703 O O . THR A 1 90 ? -1.239 -6.402 -9.819 1.00 90.94 90 THR A O 1
ATOM 706 N N . PHE A 1 91 ? -1.776 -4.215 -9.762 1.00 93.19 91 PHE A N 1
ATOM 707 C CA . PHE A 1 91 ? -0.429 -3.677 -9.608 1.00 93.19 91 PHE A CA 1
ATOM 708 C C . PHE A 1 91 ? 0.493 -3.936 -10.813 1.00 93.19 91 PHE A C 1
ATOM 710 O O . PHE A 1 91 ? 1.711 -4.049 -10.658 1.00 93.19 91 PHE A O 1
ATOM 717 N N . GLU A 1 92 ? -0.071 -4.016 -12.024 1.00 94.25 92 GLU A N 1
ATOM 718 C CA . GLU A 1 92 ? 0.715 -3.999 -13.265 1.00 94.25 92 GLU A CA 1
ATOM 719 C C . GLU A 1 92 ? 1.441 -2.653 -13.455 1.00 94.25 92 GLU A C 1
ATOM 721 O O . GLU A 1 92 ? 1.010 -1.602 -12.976 1.00 94.25 92 GLU A O 1
ATOM 726 N N . ALA A 1 93 ? 2.569 -2.659 -14.168 1.00 96.19 93 ALA A N 1
ATOM 727 C CA . ALA A 1 93 ? 3.278 -1.420 -14.486 1.00 96.19 93 ALA A CA 1
ATOM 728 C C . ALA A 1 93 ? 2.370 -0.434 -15.238 1.00 96.19 93 ALA A C 1
ATOM 730 O O . ALA A 1 93 ? 1.673 -0.811 -16.179 1.00 96.19 93 ALA A O 1
ATOM 731 N N . CYS A 1 94 ? 2.439 0.852 -14.878 1.00 96.25 94 CYS A N 1
ATOM 732 C CA . CYS A 1 94 ? 1.660 1.915 -15.524 1.00 96.25 94 CYS A CA 1
ATOM 733 C C . CYS A 1 94 ? 0.125 1.738 -15.411 1.00 96.25 94 CYS A C 1
ATOM 735 O O . CYS A 1 94 ? -0.617 2.298 -16.220 1.00 96.25 94 CYS A O 1
ATOM 737 N N . SER A 1 95 ? -0.366 0.968 -14.431 1.00 95.44 95 SER A N 1
ATOM 738 C CA . SER A 1 95 ? -1.799 0.748 -14.197 1.00 95.44 95 SER A CA 1
ATOM 739 C C . SER A 1 95 ? -2.360 1.633 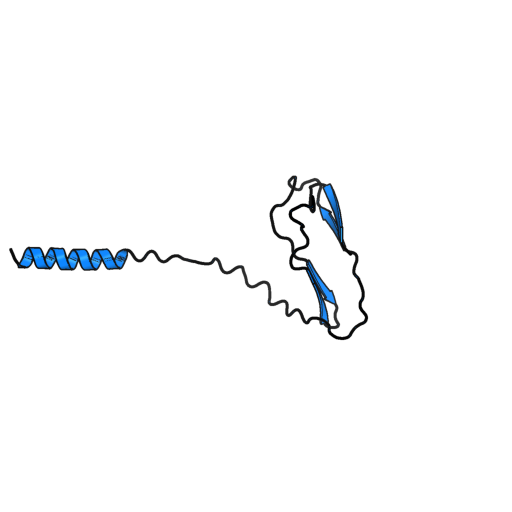-13.078 1.00 95.44 95 SER A C 1
ATOM 741 O O . SER A 1 95 ? -1.635 2.274 -12.310 1.00 95.44 95 SER A O 1
ATOM 743 N N . THR A 1 96 ? -3.691 1.685 -12.980 1.00 96.38 96 THR A N 1
ATOM 744 C CA . THR A 1 96 ? -4.384 2.183 -11.787 1.00 96.38 96 THR A CA 1
ATOM 745 C C . THR A 1 96 ? -5.469 1.201 -11.376 1.00 96.38 96 THR A C 1
ATOM 747 O O . THR A 1 96 ? -6.426 0.998 -12.120 1.00 96.38 96 THR A O 1
ATOM 750 N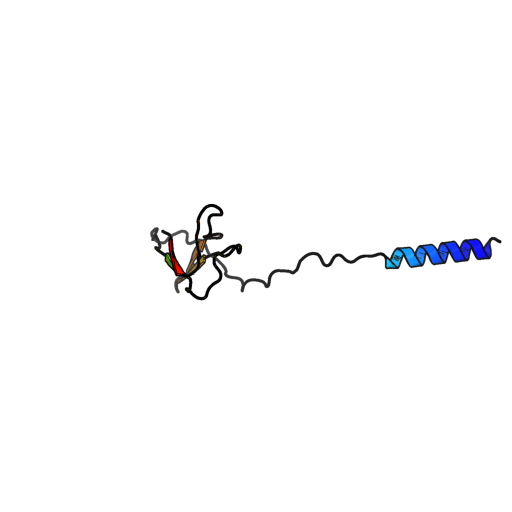 N . ASP A 1 97 ? -5.341 0.661 -10.170 1.00 94.12 97 ASP A N 1
ATOM 751 C CA . ASP A 1 97 ? -6.285 -0.276 -9.568 1.00 94.12 97 ASP A CA 1
ATOM 752 C C . ASP A 1 97 ? -7.184 0.455 -8.565 1.00 94.12 97 ASP A C 1
ATOM 754 O O . ASP A 1 97 ? -6.734 1.360 -7.854 1.00 94.12 97 ASP A O 1
ATOM 758 N N . THR A 1 98 ? -8.474 0.107 -8.536 1.00 93.94 98 THR A N 1
ATOM 759 C CA . THR A 1 98 ? -9.476 0.736 -7.659 1.00 93.94 98 THR A CA 1
ATOM 760 C C . THR A 1 98 ? -10.162 -0.316 -6.794 1.00 93.94 98 THR A C 1
ATOM 762 O O . THR A 1 98 ? -10.607 -1.332 -7.317 1.00 93.94 98 THR A O 1
ATOM 765 N N . PHE A 1 99 ? -10.270 -0.043 -5.495 1.00 91.19 99 PHE A N 1
ATOM 766 C CA . PHE A 1 99 ? -10.898 -0.900 -4.485 1.00 91.19 99 PHE A CA 1
ATOM 767 C C . PHE A 1 99 ? -11.999 -0.115 -3.758 1.00 91.19 99 PHE A C 1
ATOM 769 O O . PHE A 1 99 ? -11.847 1.098 -3.597 1.00 91.19 99 PHE A O 1
ATOM 776 N N . ASP A 1 100 ? -13.078 -0.786 -3.345 1.00 89.00 100 ASP A N 1
ATOM 777 C CA . ASP A 1 100 ? -14.261 -0.216 -2.665 1.00 89.00 100 ASP A CA 1
ATOM 778 C C . ASP A 1 100 ? -14.466 -0.796 -1.252 1.00 89.00 100 ASP A C 1
ATOM 780 O O . ASP A 1 100 ? -14.088 -1.973 -1.040 1.00 89.00 100 ASP A O 1
#

pLDDT: mean 77.31, std 15.72, range [46.62, 97.5]